Protein AF-A0A395UI84-F1 (afdb_monomer_lite)

pLDDT: mean 86.9, std 8.43, range [66.88, 96.19]

Structure (mmCIF, N/CA/C/O backbone):
data_AF-A0A395UI84-F1
#
_entry.id   AF-A0A395UI84-F1
#
loop_
_atom_site.group_PDB
_atom_site.id
_atom_site.type_symbol
_atom_site.label_atom_id
_atom_site.label_alt_id
_atom_site.label_comp_id
_atom_site.label_asym_id
_atom_site.label_entity_id
_atom_site.label_seq_id
_atom_site.pdbx_PDB_ins_code
_atom_site.Cartn_x
_atom_site.Cartn_y
_atom_site.Cartn_z
_atom_site.occupancy
_atom_site.B_iso_or_equiv
_atom_site.auth_seq_id
_atom_site.auth_comp_id
_atom_site.auth_asym_id
_atom_site.auth_atom_id
_atom_site.pdbx_PDB_model_num
ATOM 1 N N . ALA A 1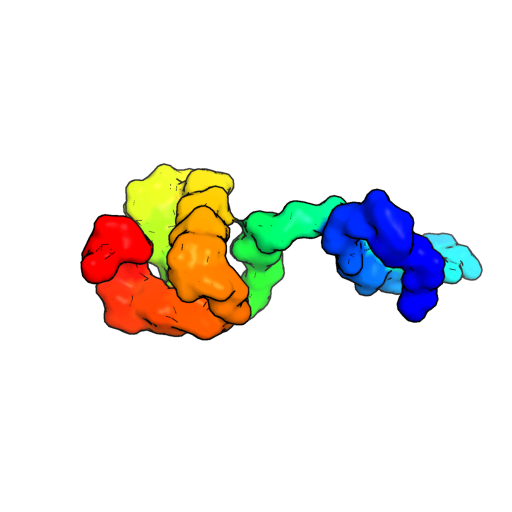 1 ? 17.216 2.534 -19.093 1.00 67.69 1 ALA A N 1
ATOM 2 C CA . ALA A 1 1 ? 15.859 3.013 -19.367 1.00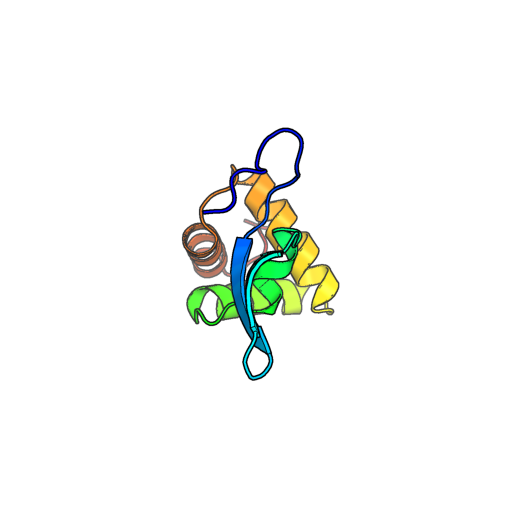 67.69 1 ALA A CA 1
ATOM 3 C C . ALA A 1 1 ? 15.451 2.556 -20.754 1.00 67.69 1 ALA A C 1
ATOM 5 O O . ALA A 1 1 ? 16.238 2.709 -21.687 1.00 67.69 1 ALA A O 1
ATOM 6 N N . LEU A 1 2 ? 14.295 1.911 -20.863 1.00 75.38 2 LEU A N 1
ATOM 7 C CA . LEU A 1 2 ? 13.670 1.500 -22.110 1.00 75.38 2 LEU A CA 1
ATOM 8 C C . LEU A 1 2 ? 13.188 2.744 -22.858 1.00 75.38 2 LEU A C 1
ATOM 10 O O . LEU A 1 2 ? 12.567 3.624 -22.284 1.00 75.38 2 LEU A O 1
ATOM 14 N N . ASN A 1 3 ? 13.424 2.817 -24.164 1.00 77.00 3 ASN A N 1
ATOM 15 C CA . ASN A 1 3 ? 13.051 3.994 -24.958 1.00 77.00 3 ASN A CA 1
ATOM 16 C C . ASN A 1 3 ? 11.609 3.920 -25.509 1.00 77.00 3 ASN A C 1
ATOM 18 O O . ASN A 1 3 ? 11.314 4.526 -26.533 1.00 77.00 3 ASN A O 1
ATOM 22 N N . ASN A 1 4 ? 10.710 3.159 -24.871 1.00 74.88 4 ASN A N 1
ATOM 23 C CA . ASN A 1 4 ? 9.367 2.833 -25.380 1.00 74.88 4 ASN A CA 1
ATOM 24 C C . ASN A 1 4 ? 8.219 3.436 -24.546 1.00 74.88 4 ASN A C 1
ATOM 26 O O . ASN A 1 4 ? 7.146 2.844 -24.437 1.00 74.88 4 ASN A O 1
ATOM 30 N N . HIS A 1 5 ? 8.445 4.605 -23.950 1.00 72.56 5 HIS A N 1
ATOM 31 C CA . HIS A 1 5 ? 7.467 5.268 -23.082 1.00 72.56 5 HIS A CA 1
ATOM 32 C C . HIS A 1 5 ? 6.286 5.908 -23.833 1.00 72.56 5 HIS A C 1
ATOM 34 O O . HIS A 1 5 ? 5.264 6.212 -23.221 1.00 72.56 5 HIS A O 1
ATOM 40 N N . GLU A 1 6 ? 6.404 6.137 -25.142 1.00 78.44 6 GLU A N 1
ATOM 41 C CA . GLU A 1 6 ? 5.366 6.811 -25.923 1.00 78.44 6 GLU A CA 1
ATOM 42 C C . GLU A 1 6 ? 4.133 5.905 -26.111 1.00 78.44 6 GLU A C 1
ATOM 44 O O . GLU A 1 6 ? 4.234 4.790 -26.623 1.00 78.44 6 GLU A O 1
ATOM 49 N N . GLY A 1 7 ? 2.960 6.369 -25.661 1.00 75.12 7 GLY A N 1
ATOM 50 C CA . GLY A 1 7 ? 1.685 5.654 -25.813 1.00 75.12 7 GLY A CA 1
ATOM 51 C C . GLY A 1 7 ? 1.478 4.441 -24.894 1.00 75.12 7 GLY A C 1
ATOM 52 O O . GLY A 1 7 ? 0.549 3.669 -25.131 1.00 75.12 7 GLY A O 1
ATOM 53 N N . ARG A 1 8 ? 2.309 4.256 -23.858 1.00 71.75 8 ARG A N 1
ATOM 54 C CA . ARG A 1 8 ? 2.173 3.162 -22.880 1.00 71.75 8 ARG A CA 1
ATOM 55 C C . ARG A 1 8 ? 1.670 3.634 -21.516 1.00 71.75 8 ARG A C 1
ATOM 57 O O . ARG A 1 8 ? 1.964 4.745 -21.081 1.00 71.75 8 ARG A O 1
ATOM 64 N N . SER A 1 9 ? 0.943 2.750 -20.830 1.00 67.62 9 SER A N 1
ATOM 65 C CA . SER A 1 9 ? 0.609 2.893 -19.408 1.00 67.62 9 SER A CA 1
ATOM 66 C C . SER A 1 9 ? 1.878 2.906 -18.549 1.00 67.62 9 SER A C 1
ATOM 68 O O . SER A 1 9 ? 2.931 2.445 -18.985 1.00 67.62 9 SER A O 1
ATOM 70 N N . TYR A 1 10 ? 1.794 3.427 -17.320 1.00 71.69 10 TYR A N 1
ATOM 71 C CA . TYR A 1 10 ? 2.924 3.411 -16.387 1.00 71.69 10 TYR A CA 1
ATOM 72 C C . TYR A 1 10 ? 3.464 1.983 -16.203 1.00 71.69 10 TYR A C 1
ATOM 74 O O . TYR A 1 10 ? 2.704 1.057 -15.924 1.00 71.69 10 TYR A O 1
ATOM 82 N N . PHE A 1 11 ? 4.779 1.818 -16.331 1.00 73.56 11 PHE A N 1
ATOM 83 C CA . PHE A 1 11 ? 5.467 0.553 -16.097 1.00 73.56 11 PHE A CA 1
ATOM 84 C C . PHE A 1 11 ? 6.747 0.787 -15.300 1.00 73.56 11 PHE A C 1
ATOM 86 O O . PHE A 1 11 ? 7.387 1.836 -15.413 1.00 73.56 11 PHE A O 1
ATOM 93 N N . LYS A 1 12 ? 7.136 -0.203 -14.496 1.00 72.56 12 LYS A N 1
ATOM 94 C CA . LYS A 1 12 ? 8.439 -0.216 -13.822 1.00 72.56 12 LYS A CA 1
ATOM 95 C C . LYS A 1 12 ? 9.429 -1.045 -14.620 1.00 72.56 12 LYS A C 1
ATOM 97 O O . LYS A 1 12 ? 9.079 -2.080 -15.179 1.00 72.56 12 LYS A O 1
ATOM 102 N N . GLU A 1 13 ? 10.674 -0.595 -14.651 1.00 84.56 13 GLU A N 1
ATOM 103 C CA . GLU A 1 13 ? 11.765 -1.351 -15.252 1.00 84.56 13 GLU A CA 1
ATOM 104 C C . GLU A 1 13 ? 12.348 -2.328 -14.239 1.00 84.56 13 GLU A C 1
ATOM 106 O O . GLU A 1 13 ? 12.716 -1.945 -13.128 1.00 84.56 13 GLU A O 1
ATOM 111 N N . VAL A 1 14 ? 12.459 -3.591 -14.635 1.00 83.12 14 VAL A N 1
ATOM 112 C CA . VAL A 1 14 ? 13.124 -4.632 -13.852 1.00 83.12 14 VAL A CA 1
ATOM 113 C C . VAL A 1 14 ? 14.183 -5.309 -14.705 1.00 83.12 14 VAL A C 1
ATOM 115 O O . VAL A 1 14 ? 13.961 -5.631 -15.872 1.00 83.12 14 VAL A O 1
ATOM 118 N N . TRP A 1 15 ? 15.354 -5.532 -14.118 1.00 86.31 15 TRP A N 1
ATOM 119 C CA . TRP A 1 15 ? 16.395 -6.324 -14.754 1.00 86.31 15 TRP A CA 1
ATOM 120 C C . TRP A 1 15 ? 16.156 -7.801 -14.451 1.00 86.31 15 TRP A C 1
ATOM 122 O O . TRP A 1 15 ? 16.067 -8.190 -13.285 1.00 86.31 15 TRP A O 1
ATOM 132 N N . ILE A 1 16 ? 16.039 -8.625 -15.491 1.00 86.75 16 ILE A N 1
ATOM 133 C CA . ILE A 1 16 ? 15.788 -10.061 -15.349 1.00 86.75 16 ILE A CA 1
ATOM 134 C C . ILE A 1 16 ? 16.917 -10.826 -16.030 1.00 86.75 16 ILE A C 1
ATOM 136 O O . ILE A 1 16 ? 17.171 -10.652 -17.222 1.00 86.75 16 ILE A O 1
ATOM 140 N N . CYS A 1 17 ? 17.549 -11.726 -15.275 1.00 90.38 17 CYS A N 1
ATOM 141 C CA . CYS A 1 17 ? 18.548 -12.661 -15.781 1.00 90.38 17 CYS A CA 1
ATOM 142 C C . CYS A 1 17 ? 17.981 -14.078 -15.872 1.00 90.38 17 CYS A C 1
ATOM 144 O O . CYS A 1 17 ? 17.452 -14.619 -14.901 1.00 90.38 17 CYS A O 1
ATOM 146 N N . ARG A 1 18 ? 18.107 -14.684 -17.052 1.00 86.75 18 ARG A N 1
ATOM 147 C CA . ARG A 1 18 ? 17.708 -16.055 -17.381 1.00 86.75 18 ARG A CA 1
ATOM 148 C C . ARG A 1 18 ? 18.922 -16.801 -17.942 1.00 86.75 18 ARG A C 1
ATOM 150 O O . ARG A 1 18 ? 19.097 -16.935 -19.154 1.00 86.75 18 ARG A O 1
ATOM 157 N N . GLY A 1 19 ? 19.779 -17.283 -17.043 1.00 89.81 19 GLY A N 1
ATOM 158 C CA . GLY A 1 19 ? 21.016 -17.979 -17.407 1.00 89.81 19 GLY A CA 1
ATOM 159 C C . GLY A 1 19 ? 22.032 -17.029 -18.044 1.00 89.81 19 GLY A C 1
ATOM 160 O O . GLY A 1 19 ? 22.489 -16.101 -17.390 1.00 89.81 19 GLY A O 1
ATOM 161 N N . GLN A 1 20 ? 22.387 -17.260 -19.311 1.00 90.38 20 GLN A N 1
ATOM 162 C CA . GLN A 1 20 ? 23.314 -16.394 -20.060 1.00 90.38 20 GLN A CA 1
ATOM 163 C C . GLN A 1 20 ? 22.640 -15.158 -20.682 1.00 90.38 20 GLN A C 1
ATOM 165 O O . GLN A 1 20 ? 23.331 -14.285 -21.195 1.00 90.38 20 GLN A O 1
ATOM 170 N N . HIS A 1 21 ? 21.306 -15.080 -20.657 1.00 84.56 21 HIS A N 1
ATOM 171 C CA . HIS A 1 21 ? 20.556 -13.969 -21.238 1.00 84.56 21 HIS A CA 1
ATOM 172 C C . HIS A 1 21 ? 20.048 -13.053 -20.131 1.00 84.56 21 HIS A C 1
ATOM 174 O O . HIS A 1 21 ? 19.387 -13.512 -19.200 1.00 84.56 21 HIS A O 1
ATOM 180 N N . SER A 1 22 ? 20.307 -11.756 -20.247 1.00 87.12 22 SER A N 1
ATOM 181 C CA . SER A 1 22 ? 19.792 -10.752 -19.317 1.00 87.12 22 SER A CA 1
ATOM 182 C C . SER A 1 22 ? 19.339 -9.516 -20.072 1.00 87.12 22 SER A C 1
ATOM 184 O O . SER A 1 22 ? 20.040 -9.096 -20.991 1.00 87.12 22 SER A O 1
ATOM 186 N N . ASP A 1 23 ? 18.214 -8.933 -19.667 1.00 88.69 23 ASP A N 1
ATOM 187 C CA . ASP A 1 23 ? 17.691 -7.704 -20.270 1.00 88.69 23 ASP A CA 1
ATOM 188 C C . ASP A 1 23 ? 16.833 -6.908 -19.269 1.00 88.69 23 ASP A C 1
ATOM 190 O O . ASP A 1 23 ? 16.491 -7.403 -18.187 1.00 88.69 23 ASP A O 1
ATOM 194 N N . VAL A 1 24 ? 16.498 -5.670 -19.627 1.00 85.69 24 VAL A N 1
ATOM 195 C CA . VAL A 1 24 ? 15.585 -4.793 -18.889 1.00 85.69 24 VAL A CA 1
ATOM 196 C C . VAL A 1 24 ? 14.178 -4.934 -19.462 1.00 85.69 24 VAL A C 1
ATOM 198 O O . VAL A 1 24 ? 13.945 -4.693 -20.643 1.00 85.69 24 VAL A O 1
ATOM 201 N N . TYR A 1 25 ? 13.219 -5.288 -18.610 1.00 83.50 25 TYR A N 1
ATOM 202 C CA . TYR A 1 25 ? 11.821 -5.479 -18.985 1.00 83.50 25 TYR A CA 1
ATOM 203 C C . TYR A 1 25 ? 10.950 -4.408 -18.334 1.00 83.50 25 TYR A C 1
ATOM 205 O O . TYR A 1 25 ? 11.107 -4.104 -17.153 1.00 83.50 25 TYR A O 1
ATOM 213 N N . GLY A 1 26 ? 10.013 -3.858 -19.105 1.00 81.62 26 GLY A N 1
ATOM 214 C CA . GLY A 1 26 ? 8.957 -2.999 -18.584 1.00 81.62 26 GLY A CA 1
ATOM 215 C C . GLY A 1 26 ? 7.805 -3.864 -18.088 1.00 81.62 26 GLY A C 1
ATOM 216 O O . GLY A 1 26 ? 7.228 -4.616 -18.872 1.00 81.62 26 GLY A O 1
ATOM 217 N N . VAL A 1 27 ? 7.493 -3.776 -16.800 1.00 78.56 27 VAL A N 1
ATOM 218 C CA . VAL A 1 27 ? 6.366 -4.475 -16.180 1.00 78.56 27 VAL A CA 1
ATOM 219 C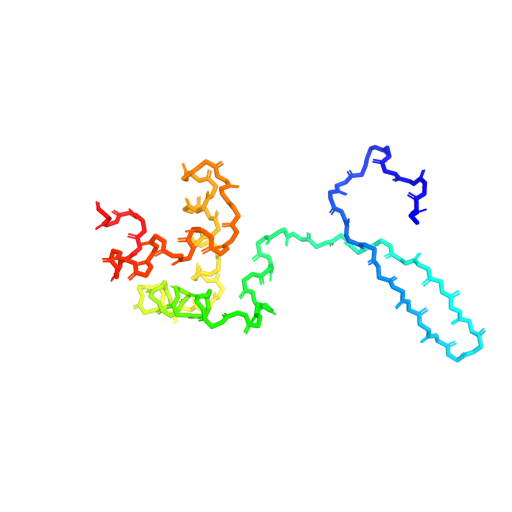 C . VAL A 1 27 ? 5.264 -3.462 -15.906 1.00 78.56 27 VAL A C 1
ATOM 221 O O . VAL A 1 27 ? 5.428 -2.546 -15.096 1.00 78.56 27 VAL A O 1
ATOM 224 N N . GLU A 1 28 ? 4.154 -3.626 -16.619 1.00 72.25 28 GLU A N 1
ATOM 225 C CA . GLU A 1 28 ? 2.919 -2.874 -16.415 1.00 72.25 28 GLU A CA 1
ATOM 226 C C . GLU A 1 28 ? 2.182 -3.476 -15.215 1.00 72.25 28 GLU A C 1
ATOM 228 O O . GLU A 1 28 ? 1.477 -4.475 -15.338 1.00 72.25 28 GLU A O 1
ATOM 233 N N . GLU A 1 29 ? 2.378 -2.885 -14.038 1.00 66.88 29 GLU A N 1
ATOM 234 C CA . GLU A 1 29 ? 1.541 -3.164 -12.875 1.00 66.88 29 GLU A CA 1
ATOM 235 C C . GLU A 1 29 ? 0.659 -1.968 -12.562 1.00 66.88 29 GLU A C 1
ATOM 237 O O . GLU A 1 29 ? 1.099 -0.815 -12.571 1.00 66.88 29 GLU A O 1
ATOM 242 N N . ALA A 1 30 ? -0.592 -2.276 -12.237 1.00 70.69 30 ALA A N 1
ATOM 243 C CA . ALA A 1 30 ? -1.523 -1.299 -11.720 1.00 70.69 30 ALA A CA 1
ATOM 244 C C . ALA A 1 30 ? -0.956 -0.744 -10.390 1.00 70.69 30 ALA A C 1
ATOM 246 O O . ALA A 1 30 ? -0.531 -1.533 -9.538 1.00 70.69 30 ALA A O 1
ATOM 247 N N . PRO A 1 31 ? -0.887 0.585 -10.191 1.00 67.62 31 PRO A N 1
ATOM 248 C CA . PRO A 1 31 ? -0.341 1.180 -8.968 1.00 67.62 31 PRO A CA 1
ATOM 249 C C . PRO A 1 31 ? -1.043 0.686 -7.690 1.00 67.62 31 PRO A C 1
ATOM 251 O O . PRO A 1 31 ? -0.411 0.593 -6.642 1.00 67.62 31 PRO A O 1
ATOM 254 N N . GLU A 1 32 ? -2.306 0.266 -7.797 1.00 68.81 32 GLU A N 1
ATOM 255 C CA . GLU A 1 32 ? -3.105 -0.384 -6.755 1.00 68.81 32 GLU A CA 1
ATOM 256 C C . GLU A 1 32 ? -2.379 -1.591 -6.140 1.00 68.81 32 GLU A C 1
ATOM 258 O O . GLU A 1 32 ? -2.455 -1.824 -4.933 1.00 68.81 32 GLU A O 1
ATOM 263 N N . CYS A 1 33 ? -1.635 -2.350 -6.950 1.00 74.44 33 CYS A N 1
ATOM 264 C CA . CYS A 1 33 ? -0.928 -3.544 -6.501 1.00 74.44 33 CYS A CA 1
ATOM 265 C C . CYS A 1 33 ? 0.220 -3.224 -5.535 1.00 74.44 33 CYS A C 1
ATOM 267 O O . CYS A 1 33 ? 0.618 -4.112 -4.783 1.00 74.44 33 CYS A O 1
ATOM 269 N N . TYR A 1 34 ? 0.698 -1.972 -5.476 1.00 83.12 34 TYR A N 1
ATOM 270 C CA . TYR A 1 34 ? 1.775 -1.556 -4.573 1.00 83.12 34 TYR A CA 1
ATOM 271 C C . TYR A 1 34 ? 1.523 -1.938 -3.111 1.00 83.12 34 TYR A C 1
ATOM 273 O O . TYR A 1 34 ? 2.408 -2.465 -2.430 1.00 83.12 34 TYR A O 1
ATOM 281 N N . TRP A 1 35 ? 0.289 -1.755 -2.643 1.00 87.38 35 TRP A N 1
ATOM 282 C CA . TRP A 1 35 ? -0.102 -2.075 -1.272 1.00 87.38 35 TRP A CA 1
ATOM 283 C C . TRP A 1 35 ? 0.016 -3.565 -0.932 1.00 87.38 35 TRP A C 1
ATOM 285 O O . TRP A 1 35 ? 0.174 -3.908 0.239 1.00 87.38 35 TRP A O 1
ATOM 295 N N . ALA A 1 36 ? -0.025 -4.459 -1.926 1.00 85.38 36 ALA A N 1
ATOM 296 C CA . ALA A 1 36 ? 0.103 -5.898 -1.703 1.00 85.38 36 ALA A CA 1
ATOM 297 C C . ALA A 1 36 ? 1.535 -6.315 -1.332 1.00 85.38 36 ALA A C 1
ATOM 299 O O . ALA A 1 36 ? 1.721 -7.284 -0.596 1.00 85.38 36 ALA A O 1
ATOM 300 N N . TYR A 1 37 ? 2.541 -5.595 -1.834 1.00 84.56 37 TYR A N 1
ATOM 301 C CA . TYR A 1 37 ? 3.954 -5.961 -1.700 1.00 84.56 37 TYR A CA 1
ATOM 302 C C . TYR A 1 37 ? 4.798 -4.941 -0.933 1.00 84.56 37 TYR A C 1
ATOM 304 O O . TYR A 1 37 ? 6.021 -5.077 -0.872 1.00 84.56 37 TYR A O 1
ATOM 312 N N . THR A 1 38 ? 4.174 -3.939 -0.311 1.00 86.00 38 THR A N 1
ATOM 313 C CA . THR A 1 38 ? 4.904 -2.999 0.540 1.00 86.00 38 THR A CA 1
ATOM 314 C C . THR A 1 38 ? 5.666 -3.713 1.661 1.00 86.00 38 THR A C 1
ATOM 316 O O . THR A 1 38 ? 5.154 -4.593 2.365 1.00 86.00 38 THR A O 1
ATOM 319 N N . THR A 1 39 ? 6.924 -3.319 1.855 1.00 87.25 39 THR A N 1
ATOM 320 C CA . THR A 1 39 ? 7.757 -3.752 2.980 1.00 87.25 39 THR A CA 1
ATOM 321 C C . THR A 1 39 ? 7.701 -2.785 4.157 1.00 87.25 39 THR A C 1
ATOM 323 O O . THR A 1 39 ? 8.066 -3.179 5.268 1.00 87.25 39 THR A O 1
ATOM 326 N N . GLU A 1 40 ? 7.201 -1.567 3.946 1.00 91.94 40 GLU A N 1
ATOM 327 C CA . GLU A 1 40 ? 7.220 -0.489 4.927 1.00 91.94 40 GLU A CA 1
ATOM 328 C C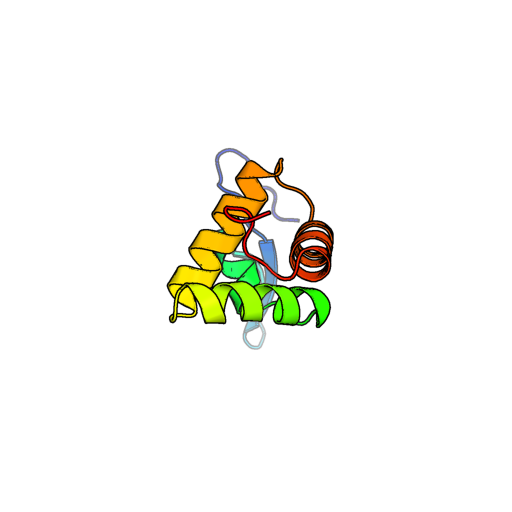 . GLU A 1 40 ? 6.241 -0.754 6.072 1.00 91.94 40 GLU A C 1
ATOM 330 O O . GLU A 1 40 ? 5.053 -1.025 5.877 1.00 91.94 40 GLU A O 1
ATOM 335 N N . ARG A 1 41 ? 6.732 -0.654 7.314 1.00 93.12 41 ARG A N 1
ATOM 336 C CA . ARG A 1 41 ? 5.910 -0.913 8.508 1.00 93.12 41 ARG A CA 1
ATOM 337 C C . ARG A 1 41 ? 4.703 0.023 8.580 1.00 93.12 41 ARG A C 1
ATOM 339 O O . ARG A 1 41 ? 3.599 -0.442 8.847 1.00 93.12 41 ARG A O 1
ATOM 346 N N . THR A 1 42 ? 4.925 1.312 8.334 1.00 94.19 42 THR A N 1
ATOM 347 C CA . THR A 1 42 ? 3.888 2.353 8.395 1.00 94.19 42 THR A CA 1
ATOM 348 C C . THR A 1 42 ? 2.731 2.043 7.445 1.00 94.19 42 THR A C 1
ATOM 350 O O . THR A 1 42 ? 1.567 2.179 7.811 1.00 94.19 42 THR A O 1
ATOM 353 N N . GLU A 1 43 ? 3.047 1.574 6.241 1.00 94.25 43 GLU A N 1
ATOM 354 C CA . GLU A 1 43 ? 2.064 1.219 5.216 1.00 94.25 43 GLU A CA 1
ATOM 355 C C . GLU A 1 43 ? 1.304 -0.057 5.588 1.00 94.25 43 GLU A C 1
ATOM 357 O O . GLU A 1 43 ? 0.080 -0.102 5.475 1.00 94.25 43 GLU A O 1
ATOM 362 N N . LYS A 1 44 ? 1.993 -1.061 6.148 1.00 94.81 44 LYS A N 1
ATOM 363 C CA . LYS A 1 44 ? 1.346 -2.270 6.687 1.00 94.81 44 LYS A CA 1
ATOM 364 C C . LYS A 1 44 ? 0.387 -1.963 7.836 1.00 94.81 44 LYS A C 1
ATOM 366 O O . LYS A 1 44 ? -0.659 -2.599 7.936 1.00 94.81 44 LYS A O 1
ATOM 371 N N . GLU A 1 45 ? 0.737 -1.036 8.726 1.00 95.69 45 GLU A N 1
ATOM 372 C CA . GLU A 1 45 ? -0.141 -0.612 9.826 1.00 95.69 45 GLU A CA 1
ATOM 373 C C . GLU A 1 45 ? -1.395 0.103 9.302 1.00 95.69 45 GLU A C 1
ATOM 375 O O . GLU A 1 45 ? -2.500 -0.237 9.728 1.00 95.69 45 GLU A O 1
ATOM 380 N N . ALA A 1 46 ? -1.255 0.967 8.293 1.00 95.50 46 ALA A N 1
ATOM 381 C CA . ALA A 1 46 ? -2.393 1.605 7.634 1.00 95.50 46 ALA A CA 1
ATOM 382 C C . ALA A 1 46 ? -3.300 0.575 6.940 1.00 95.50 46 ALA A C 1
ATOM 384 O O . ALA A 1 46 ? -4.521 0.599 7.103 1.00 95.50 46 ALA A O 1
ATOM 385 N N . LEU A 1 47 ? -2.714 -0.393 6.229 1.00 94.81 47 LEU A N 1
ATOM 386 C CA . LEU A 1 47 ? -3.470 -1.441 5.544 1.00 94.81 47 LEU A CA 1
ATOM 387 C C . LEU A 1 47 ? -4.250 -2.332 6.522 1.00 94.81 47 LEU A C 1
ATOM 389 O O . LEU A 1 47 ? -5.359 -2.758 6.207 1.00 94.81 47 LEU A O 1
ATOM 393 N N . LYS A 1 48 ? -3.732 -2.568 7.738 1.00 95.69 48 LYS A N 1
ATOM 394 C CA . LYS A 1 48 ? -4.469 -3.288 8.793 1.00 95.69 48 LYS A CA 1
ATOM 395 C C . LYS A 1 48 ? -5.752 -2.565 9.211 1.00 95.69 48 LYS A C 1
ATOM 397 O O . LYS A 1 48 ? -6.737 -3.241 9.493 1.00 95.69 48 LYS A O 1
ATOM 402 N N . ILE A 1 49 ? -5.764 -1.229 9.228 1.00 96.19 49 ILE A N 1
ATOM 403 C CA . ILE A 1 49 ? -6.966 -0.434 9.538 1.00 96.19 49 ILE A CA 1
ATOM 404 C C . ILE A 1 49 ? -8.038 -0.658 8.463 1.00 96.19 49 ILE A C 1
ATOM 406 O O . ILE A 1 49 ? -9.196 -0.927 8.787 1.00 96.19 49 ILE A O 1
ATOM 410 N N . TYR A 1 50 ? -7.650 -0.625 7.185 1.00 96.00 50 TYR A N 1
ATOM 411 C CA . TYR A 1 50 ? -8.568 -0.911 6.077 1.00 96.00 50 TYR A CA 1
ATOM 412 C C . TYR A 1 50 ? -9.029 -2.370 6.081 1.00 96.00 50 TYR A C 1
ATOM 414 O O . TYR A 1 50 ? -10.217 -2.642 5.910 1.00 96.00 50 TYR A O 1
ATOM 422 N N . LEU A 1 51 ? -8.131 -3.315 6.360 1.00 95.81 51 LEU A N 1
ATOM 423 C CA . LEU A 1 51 ? -8.467 -4.733 6.465 1.00 95.81 51 LEU A CA 1
ATOM 424 C C . LEU A 1 51 ? -9.477 -5.001 7.587 1.00 95.81 51 LEU A C 1
ATOM 426 O O . LEU A 1 51 ? -10.432 -5.746 7.382 1.00 95.81 51 LEU A O 1
ATOM 430 N N . ALA A 1 52 ? -9.315 -4.357 8.744 1.00 95.25 52 ALA A N 1
ATOM 431 C CA . ALA A 1 52 ? -10.264 -4.461 9.850 1.00 95.25 52 ALA A CA 1
ATOM 432 C C . ALA A 1 52 ? -11.657 -3.915 9.488 1.00 95.25 52 ALA A C 1
ATOM 434 O O . ALA A 1 52 ? -12.658 -4.386 10.024 1.00 95.25 52 ALA A O 1
ATOM 435 N N . ARG A 1 53 ? -11.738 -2.940 8.571 1.00 93.75 53 ARG A N 1
ATOM 436 C CA . ARG A 1 53 ? -13.004 -2.349 8.119 1.00 93.75 53 ARG A CA 1
ATOM 437 C C . ARG A 1 53 ? -13.701 -3.169 7.033 1.00 93.75 53 ARG A C 1
ATOM 439 O O . ARG A 1 53 ? -14.919 -3.316 7.094 1.00 93.75 53 ARG A O 1
ATOM 446 N N . TYR A 1 54 ? -12.953 -3.648 6.042 1.00 94.06 54 TYR A N 1
ATOM 447 C CA . TYR A 1 54 ? -13.497 -4.240 4.813 1.00 94.06 54 TYR A CA 1
ATOM 448 C C . TYR A 1 54 ? -13.388 -5.774 4.753 1.00 94.06 54 TYR A C 1
ATOM 450 O O . TYR A 1 54 ? -13.969 -6.403 3.873 1.00 94.06 54 TYR A O 1
ATOM 458 N N . GLY A 1 55 ? -12.672 -6.399 5.690 1.00 92.31 55 GLY A N 1
ATOM 459 C CA . GLY A 1 55 ? -12.661 -7.849 5.915 1.00 92.31 55 GLY A CA 1
ATOM 460 C C . GLY A 1 55 ? -11.799 -8.671 4.951 1.00 92.31 55 GLY A C 1
ATOM 461 O O . GLY A 1 55 ? -11.299 -9.721 5.348 1.00 92.31 55 GLY A O 1
ATOM 462 N N . THR A 1 56 ? -11.568 -8.209 3.720 1.00 94.25 56 THR A N 1
ATOM 463 C CA . THR A 1 56 ? -10.674 -8.879 2.759 1.00 94.25 56 THR A CA 1
ATOM 464 C C . THR A 1 56 ? -9.506 -7.984 2.362 1.00 94.25 56 THR A C 1
ATOM 466 O O . THR A 1 56 ? -9.630 -6.761 2.313 1.00 94.25 56 THR A O 1
ATOM 469 N N . LEU A 1 57 ? -8.353 -8.598 2.071 1.00 90.88 57 LEU A N 1
ATOM 470 C CA . LEU A 1 57 ? -7.152 -7.865 1.662 1.00 90.88 57 LEU A CA 1
ATOM 471 C C . LEU A 1 57 ? -7.349 -7.156 0.320 1.00 90.88 57 LEU A C 1
ATOM 473 O O . LEU A 1 57 ? -6.928 -6.016 0.174 1.00 90.88 57 LEU A O 1
ATOM 477 N N . GLN A 1 58 ? -8.014 -7.815 -0.631 1.00 91.25 58 GLN A N 1
ATOM 478 C CA . GLN A 1 58 ? -8.307 -7.237 -1.940 1.00 91.25 58 GLN A CA 1
ATOM 479 C C . GLN A 1 58 ? -9.155 -5.969 -1.803 1.00 91.25 58 GLN A C 1
ATOM 481 O O . GLN A 1 58 ? -8.758 -4.925 -2.308 1.00 91.25 58 GLN A O 1
ATOM 486 N N . GLU A 1 59 ? -10.263 -6.032 -1.058 1.00 92.75 59 GLU A N 1
ATOM 487 C CA . GLU A 1 59 ? -11.120 -4.863 -0.836 1.00 92.75 59 GLU A CA 1
ATOM 488 C C . GLU A 1 59 ? -10.357 -3.764 -0.085 1.00 92.75 59 GLU A C 1
ATOM 490 O O . GLU A 1 59 ? -10.419 -2.600 -0.462 1.00 92.75 59 GLU A O 1
ATOM 495 N N . ALA A 1 60 ? -9.566 -4.116 0.935 1.00 94.06 60 ALA A N 1
ATOM 496 C CA . ALA A 1 60 ? -8.752 -3.147 1.665 1.00 94.06 60 ALA A CA 1
ATOM 497 C C . ALA A 1 60 ? -7.770 -2.392 0.752 1.00 94.06 60 ALA A C 1
ATOM 499 O O . ALA A 1 60 ? -7.657 -1.175 0.880 1.00 94.06 60 ALA A O 1
ATOM 500 N N . ILE A 1 61 ? -7.103 -3.095 -0.171 1.00 93.06 61 ILE A N 1
ATOM 501 C CA . ILE A 1 61 ? -6.173 -2.514 -1.151 1.00 93.06 61 ILE A CA 1
ATOM 502 C C . ILE A 1 61 ? -6.907 -1.601 -2.141 1.00 93.06 61 ILE A C 1
ATOM 504 O O . ILE A 1 61 ? -6.440 -0.500 -2.422 1.00 93.06 61 ILE A O 1
ATOM 508 N N . THR A 1 62 ? -8.066 -2.022 -2.647 1.00 92.56 62 THR A N 1
ATOM 509 C CA . THR A 1 62 ? -8.866 -1.188 -3.552 1.00 92.56 62 THR A CA 1
ATOM 510 C C . THR A 1 62 ? -9.303 0.102 -2.859 1.00 92.56 62 THR A C 1
ATOM 512 O O . THR A 1 62 ? -9.084 1.188 -3.387 1.00 92.56 62 THR A O 1
ATOM 515 N N . ARG A 1 63 ? -9.835 0.005 -1.635 1.00 93.81 63 ARG A N 1
ATOM 516 C CA . ARG A 1 63 ? -10.357 1.160 -0.890 1.00 93.81 63 ARG A CA 1
ATOM 517 C C . ARG A 1 63 ? -9.275 2.126 -0.425 1.00 93.81 63 ARG A C 1
ATOM 519 O O . ARG A 1 63 ? -9.473 3.331 -0.505 1.00 93.81 63 ARG A O 1
ATOM 526 N N . ILE A 1 64 ? -8.134 1.623 0.053 1.00 93.19 64 ILE A N 1
ATOM 527 C CA . ILE A 1 64 ? -7.033 2.493 0.492 1.00 93.19 64 ILE A CA 1
ATOM 528 C C . ILE A 1 64 ? -6.435 3.268 -0.687 1.00 93.19 64 ILE A C 1
ATOM 530 O O . ILE A 1 64 ? -6.038 4.418 -0.524 1.00 93.19 64 ILE A O 1
ATOM 534 N N . GLU A 1 65 ? -6.409 2.668 -1.879 1.00 92.06 65 GLU A N 1
ATOM 535 C CA . GLU A 1 65 ? -5.924 3.331 -3.085 1.00 92.06 65 GLU A CA 1
ATOM 536 C C . GLU A 1 65 ? -6.929 4.349 -3.641 1.00 92.06 65 GLU A C 1
ATOM 538 O O . GLU A 1 65 ? -6.526 5.431 -4.069 1.00 92.06 65 GLU A O 1
ATOM 543 N N . GLU A 1 66 ? -8.229 4.049 -3.594 1.00 92.19 66 GLU A N 1
ATOM 544 C CA . GLU A 1 66 ? -9.290 5.018 -3.900 1.00 92.19 66 GLU A CA 1
ATOM 545 C C . GLU A 1 66 ? -9.206 6.239 -2.979 1.00 92.19 66 GLU A C 1
ATOM 547 O O . GLU A 1 66 ? -9.171 7.374 -3.462 1.00 92.19 66 GLU A O 1
ATOM 552 N N . ASP A 1 67 ? -9.086 6.009 -1.670 1.00 94.12 67 ASP A N 1
ATOM 553 C CA . ASP A 1 67 ? -8.977 7.077 -0.682 1.00 94.12 67 ASP A CA 1
ATOM 554 C C . ASP A 1 67 ? -7.680 7.888 -0.878 1.00 94.12 67 ASP A C 1
ATOM 556 O O . ASP A 1 67 ? -7.712 9.118 -0.857 1.00 94.12 67 ASP A O 1
ATOM 560 N N . ARG A 1 68 ? -6.547 7.238 -1.187 1.00 92.44 68 ARG A N 1
ATOM 561 C CA . ARG A 1 68 ? -5.284 7.929 -1.510 1.00 92.44 68 ARG A CA 1
ATOM 562 C C . ARG A 1 68 ? -5.417 8.830 -2.735 1.00 92.44 68 ARG A C 1
ATOM 564 O O . ARG A 1 68 ? -4.915 9.956 -2.732 1.00 92.44 68 ARG A O 1
ATOM 571 N N . LYS A 1 69 ? -6.067 8.343 -3.798 1.00 90.69 69 LYS A N 1
ATOM 572 C CA . LYS A 1 69 ? -6.319 9.132 -5.014 1.00 90.69 69 LYS A CA 1
ATOM 573 C C . LYS A 1 69 ? -7.234 10.322 -4.716 1.00 90.69 69 LYS A C 1
ATOM 575 O O . LYS A 1 69 ? -6.969 11.416 -5.209 1.00 90.69 69 LYS A O 1
ATOM 580 N N . ALA A 1 70 ? -8.257 10.132 -3.885 1.00 90.69 70 ALA A N 1
ATOM 581 C CA . ALA A 1 70 ? -9.165 11.197 -3.465 1.00 90.69 70 ALA A CA 1
ATOM 582 C C . ALA A 1 70 ? -8.506 12.233 -2.525 1.00 90.69 70 ALA A C 1
ATOM 584 O O . ALA A 1 70 ? -8.834 13.413 -2.620 1.00 90.69 70 ALA A O 1
ATOM 585 N N . ASP A 1 71 ? -7.511 11.850 -1.716 1.00 88.44 71 ASP A N 1
ATOM 586 C CA . ASP A 1 71 ? -6.673 12.753 -0.895 1.00 88.44 71 ASP A CA 1
ATOM 587 C C . ASP A 1 71 ? -5.602 13.515 -1.715 1.00 88.44 71 ASP A C 1
ATOM 589 O O . ASP A 1 71 ? -4.658 14.089 -1.170 1.00 88.44 71 ASP A O 1
ATOM 593 N N . GLY A 1 72 ? -5.721 13.523 -3.047 1.00 85.88 72 GLY A N 1
ATOM 594 C CA . GLY A 1 72 ? -4.823 14.247 -3.951 1.00 85.88 72 GLY A CA 1
ATOM 595 C C . GLY A 1 72 ? -3.639 13.429 -4.469 1.00 85.88 72 GLY A C 1
ATOM 596 O O . GLY A 1 72 ? -2.731 13.992 -5.075 1.00 85.88 72 GLY A O 1
ATOM 597 N N . GLY A 1 73 ? -3.636 12.108 -4.261 1.00 78.75 73 GLY A N 1
ATOM 598 C CA . GLY A 1 73 ? -2.643 11.209 -4.849 1.00 78.75 73 GLY A CA 1
ATOM 599 C C . GLY A 1 73 ? -1.251 11.309 -4.223 1.00 78.75 73 GLY A C 1
ATOM 600 O O . GLY A 1 73 ? -0.267 11.048 -4.917 1.00 78.75 73 GLY A O 1
ATOM 601 N N . LEU A 1 74 ? -1.169 11.654 -2.931 1.00 78.12 74 LEU A N 1
ATOM 602 C CA . LEU A 1 74 ? 0.080 11.717 -2.159 1.00 78.12 74 LEU A CA 1
ATOM 603 C C . LEU A 1 74 ? 0.920 10.437 -2.268 1.00 78.12 74 LEU A C 1
ATOM 605 O O . LEU A 1 74 ? 0.412 9.356 -2.593 1.00 78.12 74 LEU A O 1
ATOM 609 N N . LEU A 1 75 ? 2.208 10.545 -1.929 1.00 86.94 75 LEU A N 1
ATOM 610 C CA . LEU A 1 75 ? 3.080 9.379 -1.811 1.00 86.94 75 LEU A CA 1
ATOM 611 C C . LEU A 1 75 ? 2.478 8.372 -0.816 1.00 86.94 75 LEU A C 1
ATOM 613 O O . LEU A 1 75 ? 1.930 8.757 0.219 1.00 86.94 75 LEU A O 1
ATOM 617 N N . TYR A 1 76 ? 2.610 7.075 -1.110 1.00 89.19 76 TYR A N 1
ATOM 618 C CA . TYR A 1 76 ? 2.022 5.984 -0.317 1.00 89.19 76 TYR A CA 1
ATOM 619 C C . TYR A 1 76 ? 2.321 6.106 1.185 1.00 89.19 76 TYR A C 1
ATOM 621 O O . TYR A 1 76 ? 1.409 6.043 2.011 1.00 89.19 76 TYR A O 1
ATOM 629 N N . LEU A 1 77 ? 3.578 6.395 1.534 1.00 91.12 77 LEU A N 1
ATOM 630 C CA . LEU A 1 77 ? 4.016 6.576 2.915 1.00 91.12 77 LEU A CA 1
ATOM 631 C C . LEU A 1 77 ? 3.344 7.768 3.617 1.00 91.12 77 LEU A C 1
ATOM 633 O O . LEU A 1 77 ? 3.039 7.693 4.807 1.00 91.12 77 LEU A O 1
ATOM 637 N N . GLU A 1 78 ? 3.126 8.878 2.912 1.00 92.88 78 GLU A N 1
ATOM 638 C CA . GLU A 1 78 ? 2.495 10.079 3.476 1.00 92.88 78 GLU A CA 1
ATOM 639 C C . GLU A 1 78 ? 1.020 9.828 3.767 1.00 92.88 78 GLU A C 1
ATOM 641 O O . GLU A 1 78 ? 0.537 10.139 4.858 1.00 92.88 78 GLU A O 1
ATOM 646 N N . PHE A 1 79 ? 0.331 9.186 2.825 1.00 94.00 79 PHE A N 1
ATOM 647 C CA . PHE A 1 79 ? -1.052 8.781 3.018 1.00 94.00 79 PHE A CA 1
ATOM 648 C C . PHE A 1 79 ? -1.186 7.777 4.169 1.00 94.00 79 PHE A C 1
ATOM 650 O O . PHE A 1 79 ? -2.003 7.967 5.069 1.00 94.00 79 PHE A O 1
ATOM 657 N N . ALA A 1 80 ? -0.314 6.766 4.227 1.00 94.25 80 ALA A N 1
ATOM 658 C CA . ALA A 1 80 ? -0.289 5.808 5.330 1.00 94.25 80 ALA A CA 1
ATOM 659 C C . ALA A 1 80 ? -0.087 6.487 6.696 1.00 94.25 80 ALA A C 1
ATOM 661 O O . ALA A 1 80 ? -0.725 6.106 7.677 1.00 94.25 80 ALA A O 1
ATOM 662 N N . ARG A 1 81 ? 0.753 7.529 6.781 1.00 95.06 81 ARG A N 1
ATOM 663 C CA . ARG A 1 81 ? 0.916 8.318 8.015 1.00 95.06 81 ARG A CA 1
ATOM 664 C C . ARG A 1 81 ? -0.378 9.011 8.431 1.00 95.06 81 ARG A C 1
ATOM 666 O O . ARG A 1 81 ? -0.694 8.968 9.617 1.00 95.06 81 ARG A O 1
ATOM 673 N N . LYS A 1 82 ? -1.133 9.597 7.496 1.00 94.75 82 LYS A N 1
ATOM 674 C CA . LYS A 1 82 ? -2.446 10.195 7.795 1.00 94.75 82 LYS A CA 1
ATOM 675 C C . LYS A 1 82 ? -3.421 9.145 8.323 1.00 94.75 82 LYS A C 1
ATOM 677 O O . LYS A 1 82 ? -3.965 9.315 9.411 1.00 94.75 82 LYS A O 1
ATOM 682 N N . VAL A 1 83 ? -3.559 8.015 7.624 1.00 95.19 83 VAL A N 1
ATOM 683 C CA . VAL A 1 83 ? -4.413 6.892 8.058 1.00 95.19 83 VAL A CA 1
ATOM 684 C C . VAL A 1 83 ? -4.067 6.474 9.492 1.00 95.19 83 VAL A C 1
ATOM 686 O O . VAL A 1 83 ? -4.949 6.348 10.342 1.00 95.19 83 VAL A O 1
ATOM 689 N N . ASN A 1 84 ? -2.775 6.322 9.786 1.00 94.75 84 ASN A N 1
ATOM 690 C CA . ASN A 1 84 ? -2.298 5.934 11.110 1.00 94.75 84 ASN A CA 1
ATOM 691 C C . ASN A 1 84 ? -2.514 7.018 12.176 1.00 94.75 84 ASN A C 1
ATOM 693 O O . ASN A 1 84 ? -2.703 6.680 13.340 1.00 94.75 84 ASN A O 1
ATOM 697 N N . GLN A 1 85 ? -2.506 8.303 11.828 1.00 94.81 85 GLN A N 1
ATOM 698 C CA . GLN A 1 85 ? -2.831 9.376 12.775 1.00 94.81 85 GLN A CA 1
ATOM 699 C C . GLN A 1 85 ? -4.319 9.375 13.138 1.00 94.81 85 GLN A C 1
ATOM 701 O O . GLN A 1 85 ? -4.662 9.500 14.311 1.00 94.81 85 GLN A O 1
ATOM 706 N N . HIS A 1 86 ? -5.197 9.183 12.151 1.00 94.19 86 HIS A N 1
ATOM 707 C CA . HIS A 1 86 ? -6.644 9.144 12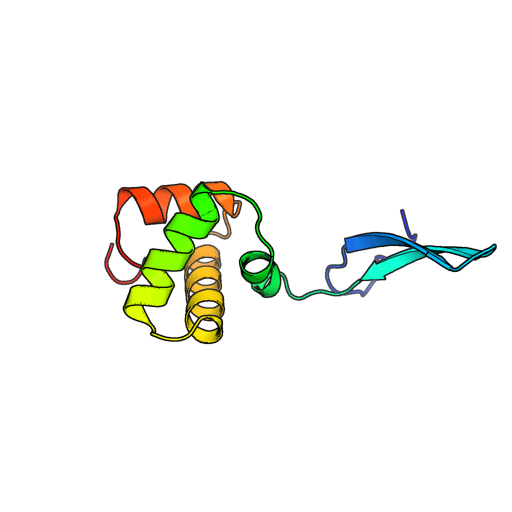.368 1.00 94.19 86 HIS A CA 1
ATOM 708 C C . HIS A 1 86 ? -7.138 7.809 12.956 1.00 94.19 86 HIS A C 1
ATOM 710 O O . HIS A 1 86 ? -8.226 7.767 13.532 1.00 94.19 86 HIS A O 1
ATOM 716 N N . GLN A 1 87 ? -6.364 6.721 12.814 1.00 93.94 87 GLN A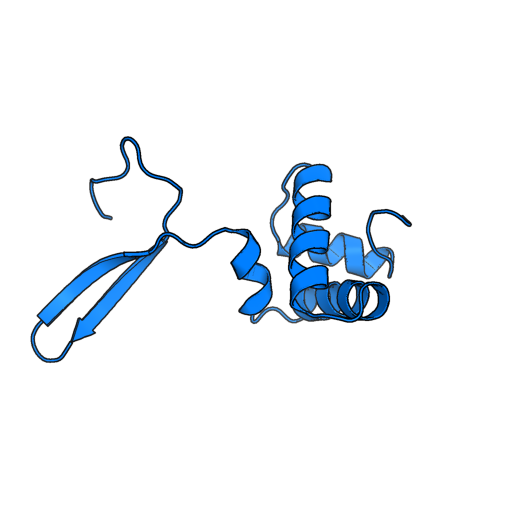 N 1
ATOM 717 C CA . GLN A 1 87 ? -6.730 5.351 13.220 1.00 93.94 87 GLN A CA 1
ATOM 718 C C . GLN A 1 87 ? -8.073 4.873 12.627 1.00 93.94 87 GLN A C 1
ATOM 720 O O . GLN A 1 87 ? -8.782 4.050 13.208 1.00 93.94 87 GLN A O 1
ATOM 725 N N . LYS A 1 88 ? -8.444 5.402 11.457 1.00 93.00 88 LYS A N 1
ATOM 726 C CA . LYS A 1 88 ? -9.696 5.119 10.741 1.00 93.00 88 LYS A CA 1
ATOM 727 C C . LYS A 1 88 ? -9.444 5.121 9.231 1.00 93.00 88 LYS A C 1
ATOM 729 O O . LYS A 1 88 ? -8.403 5.593 8.784 1.00 93.00 88 LYS A O 1
ATOM 734 N N . VAL A 1 89 ? -10.391 4.613 8.445 1.00 93.38 89 VAL A N 1
ATOM 735 C CA . VAL A 1 89 ? -10.405 4.784 6.975 1.00 93.38 89 VAL A CA 1
ATOM 736 C C . VAL A 1 89 ? -10.822 6.211 6.607 1.00 93.38 89 VAL A C 1
ATOM 738 O O . VAL A 1 89 ? -11.522 6.838 7.406 1.00 93.38 89 VAL A O 1
ATOM 741 N N . MET A 1 90 ? -10.427 6.721 5.434 1.00 91.50 90 MET A N 1
ATOM 742 C CA . MET A 1 90 ? -10.605 8.142 5.092 1.00 91.50 90 MET A CA 1
ATOM 743 C C . MET A 1 90 ? -12.057 8.593 5.085 1.00 91.50 90 MET A C 1
ATOM 745 O O . MET A 1 90 ? -12.370 9.688 5.541 1.00 91.50 90 MET A O 1
ATOM 749 N N . SER A 1 91 ? -12.966 7.711 4.681 1.00 87.69 91 SER A N 1
ATOM 750 C CA . SER A 1 91 ? -14.405 7.974 4.731 1.00 87.69 91 SER A CA 1
ATOM 751 C C . SER A 1 91 ? -14.954 8.267 6.142 1.00 87.69 91 SER A C 1
ATOM 753 O O . SER A 1 91 ? -16.129 8.599 6.274 1.00 87.69 91 SER A O 1
ATOM 755 N N . LEU A 1 92 ? -14.164 8.053 7.203 1.00 87.31 92 LEU A N 1
ATOM 756 C CA . LEU A 1 92 ? -14.534 8.232 8.613 1.00 87.31 92 LEU A CA 1
ATOM 757 C C . LEU A 1 92 ? -13.606 9.211 9.362 1.00 87.31 92 LEU A C 1
ATOM 759 O O . LEU A 1 92 ? -13.620 9.209 10.601 1.00 87.31 92 LEU A O 1
ATOM 763 N N . TRP A 1 93 ? -12.758 9.954 8.642 1.00 84.56 93 TRP A N 1
ATOM 764 C CA . TRP A 1 93 ? -11.858 10.960 9.222 1.00 84.56 93 TRP A CA 1
ATOM 765 C C . TRP A 1 93 ? -12.602 12.207 9.687 1.00 84.56 93 TRP A C 1
ATOM 767 O O . TRP A 1 93 ? -13.613 12.581 9.053 1.00 84.56 93 TRP A O 1
#

Secondary structure (DSSP, 8-state):
--S--TT----EEEEEEETTEEEEEEE---GGGHHHH---HHHHHHHHHHHHHHSSHHHHHHHHHHHHHHTT---HHHHHHHHHHHTS-GGG-

Radius of gyration: 16.27 Å; chains: 1; bounding box: 38×32×39 Å

Foldseek 3Di:
DDPPPPPDDDWDWDWDDDDPDIDIDTHDDDVLCCLVDDPDPLSVQLLVQLCVVPVDSSRSSVQLCVQCVVVVVDDSNVSSVVSVVVSHRNVVD

Sequence (93 aa):
ALNNHEGRSYFKEVWICRGQHSDVYGVEEAPECYWAYTTERTEKEALKIYLARYGTLQEAITRIEEDRKADGGLLYLEFARKVNQHQKVMSLW

Organism: Phocaeicola vulgatus (NCBI:txid821)

InterPro domains:
  IPR043964 TraG, P-loop domain [PF19044] (4-66)